Protein AF-A0A6P0T9Q8-F1 (afdb_monomer_lite)

Sequence (79 aa):
MLDFEVGVDLLNVSQVFRGRRFRSNDPVSDFVEIQGSSRRTVIRIDIDGVGESRELRSLAILKGVDVNTFTLDGLSDAS

pLDDT: mean 79.39, std 12.14, range [38.03, 91.38]

Radius of gyration: 12.84 Å; chains: 1; bounding box: 30×30×32 Å

Secondary structure (DSSP, 8-state):
-----TTT-----GGGG-STT---SSHHHHHEEEEEETTEE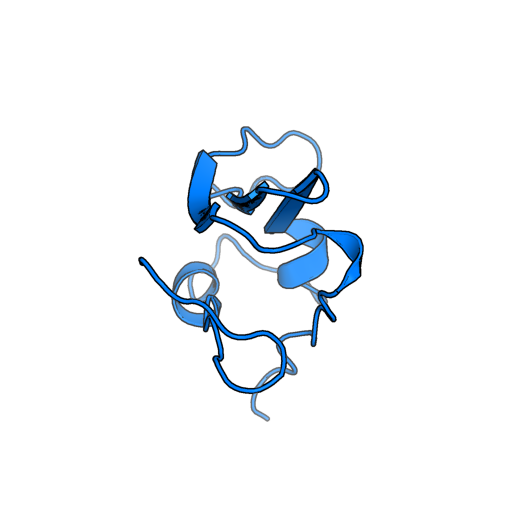EEEEESS---TTPPEEEEEEEET--GGG----------

Foldseek 3Di:
DADDDQPPDDDDPVVLCPDPLQDDPFSCVFFWDWDDAQFKIWIWGQSRSPGPPGDIDTPDMDGNHGSVSDDDDTPDPPD

Structure (mmCIF, N/CA/C/O backbone):
data_AF-A0A6P0T9Q8-F1
#
_entry.id   AF-A0A6P0T9Q8-F1
#
loop_
_atom_site.group_PDB
_atom_site.id
_atom_site.type_symbol
_atom_site.label_atom_id
_atom_site.label_alt_id
_atom_site.label_comp_id
_atom_site.label_asym_id
_atom_site.label_entity_id
_atom_site.label_seq_id
_atom_site.pdbx_PDB_ins_code
_atom_site.Cartn_x
_atom_site.Cartn_y
_atom_site.Cartn_z
_atom_site.occupancy
_atom_site.B_iso_or_equiv
_atom_site.auth_seq_id
_atom_site.auth_comp_id
_atom_site.auth_asym_id
_atom_site.auth_atom_id
_atom_site.pdbx_PDB_model_num
ATOM 1 N N . MET A 1 1 ? -16.218 0.284 0.390 1.00 52.81 1 MET A N 1
ATOM 2 C CA . MET A 1 1 ? -16.023 -0.808 1.360 1.00 52.81 1 MET A CA 1
ATOM 3 C C . MET A 1 1 ? -16.420 -0.289 2.722 1.00 52.81 1 MET A C 1
ATOM 5 O O . MET A 1 1 ? -15.976 0.806 3.057 1.00 52.81 1 MET A O 1
ATOM 9 N N . LEU A 1 2 ? -17.328 -0.965 3.422 1.00 65.81 2 LEU A N 1
ATOM 10 C CA . LEU A 1 2 ? -17.862 -0.466 4.695 1.00 65.81 2 LEU A CA 1
ATOM 11 C C . LEU A 1 2 ? -17.344 -1.234 5.922 1.00 65.81 2 LEU A C 1
ATOM 13 O O . LEU A 1 2 ? -17.574 -0.750 7.022 1.00 65.81 2 LEU A O 1
ATOM 17 N N . ASP A 1 3 ? -16.591 -2.322 5.750 1.00 80.00 3 ASP A N 1
ATOM 18 C CA . ASP A 1 3 ? -16.214 -3.216 6.854 1.00 80.00 3 ASP A CA 1
ATOM 19 C C . ASP A 1 3 ? -14.946 -4.055 6.590 1.00 80.00 3 ASP A C 1
ATOM 21 O O . ASP A 1 3 ? -14.921 -5.229 6.920 1.00 80.00 3 ASP A O 1
ATOM 25 N N . PHE A 1 4 ? -13.876 -3.472 6.028 1.00 85.62 4 PHE A N 1
ATOM 26 C CA . PHE A 1 4 ? -12.613 -4.219 5.885 1.00 85.62 4 PHE A CA 1
ATOM 27 C C . PHE A 1 4 ? -12.108 -4.721 7.242 1.00 85.62 4 PHE A C 1
ATOM 29 O O . PHE A 1 4 ? -11.804 -3.901 8.117 1.00 85.62 4 PHE A O 1
ATOM 36 N N . GLU A 1 5 ? -11.963 -6.033 7.387 1.00 87.38 5 GLU A N 1
ATOM 37 C CA . GLU A 1 5 ? -11.476 -6.671 8.605 1.00 87.38 5 GLU A CA 1
ATOM 38 C C . GLU A 1 5 ? -10.028 -7.147 8.436 1.00 87.38 5 GLU A C 1
ATOM 40 O O . GLU A 1 5 ? -9.700 -8.006 7.617 1.00 87.38 5 GLU A O 1
ATOM 45 N N . VAL A 1 6 ? -9.130 -6.574 9.236 1.00 83.50 6 VAL A N 1
ATOM 46 C CA . VAL A 1 6 ? -7.700 -6.899 9.198 1.00 83.50 6 VAL A CA 1
ATOM 47 C C . VAL A 1 6 ? -7.468 -8.337 9.657 1.00 83.50 6 VAL A C 1
ATOM 49 O O . VAL A 1 6 ? -7.946 -8.740 10.712 1.00 83.50 6 VAL A O 1
ATOM 52 N N . GLY A 1 7 ? -6.697 -9.097 8.877 1.00 82.69 7 GLY A N 1
ATOM 53 C CA . GLY A 1 7 ? -6.410 -10.510 9.147 1.00 82.69 7 GLY A CA 1
ATOM 54 C C . GLY A 1 7 ? -7.498 -11.478 8.668 1.00 82.69 7 GLY A C 1
ATOM 55 O O . GLY A 1 7 ? -7.283 -12.686 8.720 1.00 82.69 7 GLY A O 1
ATOM 56 N N . VAL A 1 8 ? -8.626 -10.963 8.171 1.00 87.62 8 VAL A N 1
ATOM 57 C CA . VAL A 1 8 ? -9.712 -11.751 7.570 1.00 87.62 8 VAL A CA 1
ATOM 58 C C . VAL A 1 8 ? -9.821 -11.444 6.080 1.00 87.62 8 VAL A C 1
ATOM 60 O O . VAL A 1 8 ? -9.775 -12.355 5.253 1.00 87.62 8 VAL A O 1
ATOM 63 N N . ASP A 1 9 ? -9.901 -10.161 5.730 1.00 86.06 9 ASP A N 1
ATOM 64 C CA . ASP A 1 9 ? -10.013 -9.713 4.349 1.00 86.06 9 ASP A CA 1
ATOM 65 C C . ASP A 1 9 ? -8.648 -9.555 3.676 1.00 86.06 9 ASP A C 1
ATOM 67 O O . ASP A 1 9 ? -7.689 -9.027 4.247 1.00 86.06 9 ASP A O 1
ATOM 71 N N . LEU A 1 10 ? -8.588 -9.931 2.396 1.00 85.44 10 LEU A N 1
ATOM 72 C CA . LEU A 1 10 ? -7.422 -9.727 1.542 1.00 85.44 10 LEU A CA 1
ATOM 73 C C . LEU A 1 10 ? -7.716 -8.683 0.465 1.00 85.44 10 LEU A C 1
ATOM 75 O O . LEU A 1 10 ? -8.544 -8.896 -0.424 1.00 85.44 10 LEU A O 1
ATOM 79 N N . LEU A 1 11 ? -6.957 -7.585 0.472 1.00 81.50 11 LEU A N 1
ATOM 80 C CA . LEU A 1 11 ? -6.920 -6.665 -0.660 1.00 81.50 11 LEU A CA 1
ATOM 81 C C . LEU A 1 11 ? -5.844 -7.103 -1.659 1.00 81.50 11 LEU A C 1
ATOM 83 O O . LEU A 1 11 ? -4.670 -6.763 -1.529 1.00 81.50 11 LEU A O 1
ATOM 87 N N . ASN A 1 12 ? -6.251 -7.837 -2.692 1.00 82.44 12 ASN A N 1
ATOM 88 C CA . ASN A 1 12 ? -5.333 -8.280 -3.734 1.00 82.44 12 ASN A CA 1
ATOM 89 C C . ASN A 1 12 ? -5.100 -7.182 -4.790 1.00 82.44 12 ASN A C 1
ATOM 91 O O . ASN A 1 12 ? -5.961 -6.922 -5.632 1.00 82.44 12 ASN A O 1
ATOM 95 N N . VAL A 1 13 ? -3.908 -6.580 -4.780 1.00 77.62 13 VAL A N 1
ATOM 96 C CA . VAL A 1 13 ? -3.490 -5.537 -5.740 1.00 77.62 13 VAL A CA 1
ATOM 97 C C . VAL A 1 13 ? -2.574 -6.054 -6.857 1.00 77.62 13 VAL A C 1
ATOM 99 O O . VAL A 1 13 ? -2.181 -5.288 -7.735 1.00 77.62 13 VAL A O 1
ATOM 102 N N . SER A 1 14 ? -2.275 -7.359 -6.883 1.00 76.62 14 SER A N 1
ATOM 103 C CA . SER A 1 14 ? -1.345 -7.981 -7.846 1.00 76.62 14 SER A CA 1
ATOM 104 C C . SER A 1 14 ? -1.700 -7.712 -9.308 1.00 76.62 14 SER A C 1
ATOM 106 O O . SER A 1 14 ? -0.821 -7.577 -10.157 1.00 76.62 14 SER A O 1
ATOM 108 N N . GLN A 1 15 ? -2.995 -7.596 -9.613 1.00 77.88 15 GLN A N 1
ATOM 109 C CA . GLN A 1 15 ? -3.477 -7.350 -10.970 1.00 77.88 15 GLN A CA 1
ATOM 110 C C . GLN A 1 15 ? -3.023 -5.998 -11.517 1.00 77.88 15 GLN A C 1
ATOM 112 O O . GLN A 1 15 ? -2.881 -5.860 -12.731 1.00 77.88 15 GLN A O 1
ATOM 117 N N . VAL A 1 16 ? -2.764 -5.017 -10.64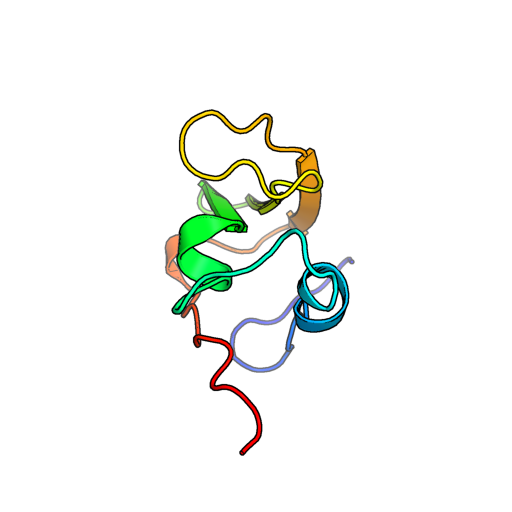7 1.00 76.44 16 VAL A N 1
ATOM 118 C CA . VAL A 1 16 ? -2.292 -3.704 -11.090 1.00 76.44 16 VAL A CA 1
ATOM 119 C C . VAL A 1 16 ? -0.867 -3.796 -11.638 1.00 76.44 16 VAL A C 1
ATOM 121 O O . VAL A 1 16 ? -0.549 -3.134 -12.623 1.00 76.44 16 VAL A O 1
ATOM 124 N N . PHE A 1 17 ? -0.044 -4.692 -11.086 1.00 76.06 17 PHE A N 1
ATOM 125 C CA . PHE A 1 17 ? 1.385 -4.796 -11.390 1.00 76.06 17 PHE A CA 1
ATOM 126 C C . PHE A 1 17 ? 1.740 -5.760 -12.528 1.00 76.06 17 PHE A C 1
ATOM 128 O O . PHE A 1 17 ? 2.908 -5.932 -12.853 1.00 76.06 17 PHE A O 1
ATOM 135 N N . ARG A 1 18 ? 0.758 -6.353 -13.216 1.00 75.88 18 ARG A N 1
ATOM 136 C CA . ARG A 1 18 ? 1.008 -7.330 -14.300 1.00 75.88 18 ARG A CA 1
ATOM 137 C C . ARG A 1 18 ? 1.656 -6.744 -15.568 1.00 75.88 18 ARG A C 1
ATOM 139 O O . ARG A 1 18 ? 1.976 -7.480 -16.500 1.00 75.88 18 ARG A O 1
ATOM 146 N N . GLY A 1 19 ? 1.823 -5.425 -15.648 1.00 72.50 19 GLY A N 1
ATOM 147 C CA . GLY A 1 19 ? 2.396 -4.735 -16.806 1.00 72.50 19 GLY A CA 1
ATOM 148 C C . GLY A 1 19 ? 3.923 -4.624 -16.769 1.00 72.50 19 GLY A C 1
ATOM 149 O O . GLY A 1 19 ? 4.519 -4.450 -15.714 1.00 72.50 19 GLY A O 1
ATOM 150 N N . ARG A 1 20 ? 4.567 -4.589 -17.949 1.00 69.44 20 ARG A N 1
ATOM 151 C CA . ARG A 1 20 ? 6.035 -4.416 -18.099 1.00 69.44 20 ARG A CA 1
ATOM 152 C C . ARG A 1 20 ? 6.613 -3.153 -17.439 1.00 69.44 20 ARG A C 1
ATOM 154 O O . ARG A 1 20 ? 7.829 -3.059 -17.326 1.00 69.44 20 ARG A O 1
ATOM 161 N N . ARG A 1 21 ? 5.765 -2.197 -17.057 1.00 77.94 21 ARG A N 1
ATOM 162 C CA . ARG A 1 21 ? 6.143 -0.959 -16.364 1.00 77.94 21 ARG A CA 1
ATOM 163 C C . ARG A 1 21 ? 6.379 -1.137 -14.859 1.00 77.94 21 ARG A C 1
ATOM 165 O O . ARG A 1 21 ? 6.960 -0.261 -14.254 1.00 77.94 21 ARG A O 1
ATOM 172 N N . PHE A 1 22 ? 6.005 -2.275 -14.276 1.00 79.50 22 PHE A N 1
ATOM 173 C CA . PHE A 1 22 ? 6.162 -2.559 -12.842 1.00 79.50 22 PHE A CA 1
ATOM 174 C C . PHE A 1 22 ? 7.271 -3.578 -12.576 1.00 79.50 22 PHE A C 1
ATOM 176 O O . PHE A 1 22 ? 7.112 -4.512 -11.796 1.00 79.50 22 PHE A O 1
ATOM 183 N N . ARG A 1 23 ? 8.391 -3.443 -13.292 1.00 79.56 23 ARG A N 1
ATOM 184 C CA . ARG A 1 23 ? 9.546 -4.332 -13.132 1.00 79.56 23 ARG A CA 1
ATOM 185 C C . ARG A 1 23 ? 10.302 -3.952 -11.866 1.00 79.56 23 ARG A C 1
ATOM 187 O O . ARG A 1 23 ? 11.136 -3.056 -11.899 1.00 79.56 23 ARG A O 1
ATOM 194 N N . SER A 1 24 ? 10.006 -4.657 -10.788 1.00 79.12 24 SER A N 1
ATOM 195 C CA . SER A 1 24 ? 10.733 -4.598 -9.526 1.00 79.12 24 SER A CA 1
ATOM 196 C C . SER A 1 24 ? 10.817 -6.000 -8.922 1.00 79.12 24 SER A C 1
ATOM 198 O O . SER A 1 24 ? 9.969 -6.842 -9.207 1.00 79.12 24 SER A O 1
ATOM 200 N N . ASN A 1 25 ? 11.839 -6.231 -8.095 1.00 80.19 25 ASN A N 1
ATOM 201 C CA . ASN A 1 25 ? 11.941 -7.423 -7.252 1.00 80.19 25 ASN A CA 1
ATOM 202 C C . ASN A 1 25 ? 10.991 -7.359 -6.041 1.00 80.19 25 ASN A C 1
ATOM 204 O O . ASN A 1 25 ? 10.705 -8.390 -5.444 1.00 80.19 25 ASN A O 1
ATOM 208 N N . ASP A 1 26 ? 10.514 -6.163 -5.683 1.00 79.31 26 ASP A N 1
ATOM 209 C CA . ASP A 1 26 ? 9.467 -5.939 -4.687 1.00 79.31 26 ASP A CA 1
ATOM 210 C C . ASP A 1 26 ? 8.497 -4.838 -5.168 1.00 79.31 26 ASP A C 1
ATOM 212 O O . ASP A 1 26 ? 8.555 -3.682 -4.734 1.00 79.31 26 ASP A O 1
ATOM 216 N N . PRO A 1 27 ? 7.575 -5.175 -6.089 1.00 80.69 27 PRO A N 1
ATOM 217 C CA . PRO A 1 27 ? 6.623 -4.213 -6.639 1.00 80.69 27 PRO A CA 1
ATOM 218 C C . PRO A 1 27 ? 5.712 -3.582 -5.582 1.00 80.69 27 PRO A C 1
ATOM 220 O O . PRO A 1 27 ? 5.178 -2.494 -5.795 1.00 80.69 27 PRO A O 1
ATOM 223 N N . VAL A 1 28 ? 5.497 -4.264 -4.455 1.00 80.50 28 VAL A N 1
ATOM 224 C CA . VAL A 1 28 ? 4.641 -3.750 -3.388 1.00 80.50 28 VAL A CA 1
ATOM 225 C C . VAL A 1 28 ? 5.342 -2.589 -2.698 1.00 80.50 28 VAL A C 1
ATOM 227 O O . VAL A 1 28 ? 4.774 -1.500 -2.656 1.00 80.50 28 VAL A O 1
ATOM 230 N N . SER A 1 29 ? 6.577 -2.775 -2.236 1.00 81.19 29 SER A N 1
ATOM 231 C CA . SER A 1 29 ? 7.339 -1.691 -1.600 1.00 81.19 29 SER A CA 1
ATOM 232 C C . SER A 1 29 ? 7.632 -0.535 -2.564 1.00 81.19 29 SER A C 1
ATOM 234 O O . SER A 1 29 ? 7.581 0.634 -2.172 1.00 81.19 29 SER A O 1
ATOM 236 N N . ASP A 1 30 ? 7.867 -0.840 -3.842 1.00 82.38 30 ASP A N 1
ATOM 237 C CA . ASP A 1 30 ? 8.279 0.167 -4.823 1.00 82.38 30 ASP A CA 1
ATOM 238 C C . ASP A 1 30 ? 7.115 0.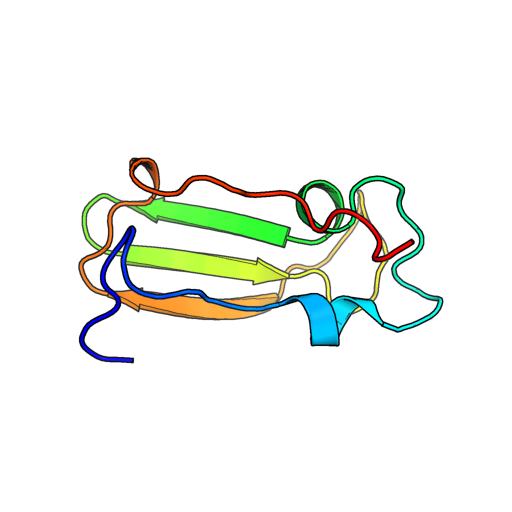979 -5.395 1.00 82.38 30 ASP A C 1
ATOM 240 O O . ASP A 1 30 ? 7.270 2.168 -5.693 1.00 82.38 30 ASP A O 1
ATOM 244 N N . PHE A 1 31 ? 5.934 0.371 -5.547 1.00 86.25 31 PHE A N 1
ATOM 245 C CA . PHE A 1 31 ? 4.809 1.005 -6.238 1.00 86.25 31 PHE A CA 1
ATOM 246 C C . PHE A 1 31 ? 3.581 1.234 -5.359 1.00 86.25 31 PHE A C 1
ATOM 248 O O . PHE A 1 31 ? 2.730 2.034 -5.751 1.00 86.25 31 PHE A O 1
ATOM 255 N N . VAL A 1 32 ? 3.495 0.649 -4.161 1.00 87.06 32 VAL A N 1
ATOM 256 C CA . VAL A 1 32 ? 2.417 0.910 -3.190 1.00 87.06 32 VAL A CA 1
ATOM 257 C C . VAL A 1 32 ? 2.918 1.831 -2.082 1.00 87.06 32 VAL A C 1
ATOM 259 O O . VAL A 1 32 ? 4.083 1.805 -1.704 1.00 87.06 32 VAL A O 1
ATOM 262 N N . GLU A 1 33 ? 2.035 2.675 -1.560 1.00 88.31 33 GLU A N 1
ATOM 263 C CA . GLU A 1 33 ? 2.245 3.359 -0.288 1.00 88.31 33 GLU A CA 1
ATOM 264 C C . GLU A 1 33 ? 0.975 3.258 0.556 1.00 88.31 33 GLU A C 1
ATOM 266 O O . GLU A 1 33 ? -0.133 3.497 0.065 1.00 88.31 33 GLU A O 1
ATOM 271 N N . ILE A 1 34 ? 1.126 2.916 1.834 1.00 87.75 34 ILE A N 1
ATOM 272 C CA . ILE A 1 34 ? 0.024 2.913 2.794 1.00 87.75 34 ILE A CA 1
ATOM 273 C C . ILE A 1 34 ? 0.194 4.118 3.715 1.00 87.75 34 ILE A C 1
ATOM 275 O O . ILE A 1 34 ? 1.179 4.236 4.435 1.00 87.75 34 ILE A O 1
ATOM 279 N N . GLN A 1 35 ? -0.791 5.010 3.700 1.00 89.38 35 GLN A N 1
ATOM 280 C CA . GLN A 1 35 ? -0.835 6.193 4.555 1.00 89.38 35 GLN A CA 1
ATOM 281 C C . GLN A 1 35 ? -2.126 6.190 5.359 1.00 89.38 35 GLN A C 1
ATOM 283 O O . GLN A 1 35 ? -3.184 5.825 4.849 1.00 89.38 35 GLN A O 1
ATOM 288 N N . GLY A 1 36 ? -2.099 6.665 6.598 1.00 87.12 36 GLY A N 1
ATOM 289 C CA . GLY A 1 36 ? -3.329 6.719 7.371 1.00 87.12 36 GLY A CA 1
ATOM 290 C C . GLY A 1 36 ? -3.180 7.247 8.782 1.00 87.12 36 GLY A C 1
ATOM 291 O O . GLY A 1 36 ? -2.136 7.740 9.194 1.00 87.12 36 GLY A O 1
ATOM 292 N N . SER A 1 37 ? -4.285 7.148 9.504 1.00 83.88 37 SER A N 1
ATOM 293 C CA . SER A 1 37 ? -4.408 7.407 10.932 1.00 83.88 37 SER A CA 1
ATOM 294 C C . SER A 1 37 ? -5.165 6.254 11.588 1.00 83.88 37 SER A C 1
ATOM 296 O O . SER A 1 37 ? -5.650 5.352 10.905 1.00 83.88 37 SER A O 1
ATOM 298 N N . SER A 1 38 ? -5.372 6.328 12.903 1.00 82.81 38 SER A N 1
ATOM 299 C CA . SER A 1 38 ? -6.113 5.315 13.670 1.00 82.81 38 SER A CA 1
ATOM 300 C C . SER A 1 38 ? -7.570 5.099 13.245 1.00 82.81 38 SER A C 1
ATOM 302 O O . SER A 1 38 ? -8.232 4.192 13.735 1.00 82.81 38 SER A O 1
ATOM 304 N N . ARG A 1 39 ? -8.116 5.936 12.353 1.00 84.38 39 ARG A N 1
ATOM 305 C CA . ARG A 1 39 ? -9.519 5.859 11.903 1.00 84.38 39 ARG A CA 1
ATOM 306 C C . ARG A 1 39 ? -9.673 5.690 10.399 1.00 84.38 39 ARG A C 1
ATOM 308 O O . ARG A 1 39 ? -10.802 5.594 9.910 1.00 84.38 39 ARG A O 1
ATOM 315 N N . ARG A 1 40 ? -8.579 5.750 9.643 1.00 88.50 40 ARG A N 1
ATOM 316 C CA . ARG A 1 40 ? -8.626 5.736 8.184 1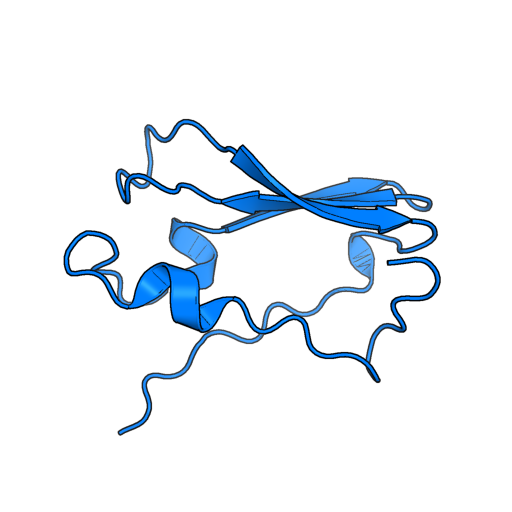.00 88.50 40 ARG A CA 1
ATOM 317 C C . ARG A 1 40 ? -7.275 5.351 7.621 1.00 88.50 40 ARG A C 1
ATOM 319 O O . ARG A 1 40 ? -6.304 6.067 7.839 1.00 88.50 40 ARG A O 1
ATOM 326 N N . THR A 1 41 ? -7.285 4.353 6.753 1.00 90.56 41 THR A N 1
ATOM 327 C CA . THR A 1 41 ? -6.138 3.991 5.927 1.00 90.56 41 THR A CA 1
ATOM 328 C C . THR A 1 41 ? -6.433 4.266 4.458 1.00 90.56 41 THR A C 1
ATOM 330 O O . THR A 1 41 ? -7.549 4.072 3.973 1.00 90.56 41 THR A O 1
ATOM 333 N N . VAL A 1 42 ? -5.439 4.782 3.748 1.00 91.38 42 VAL A N 1
ATOM 334 C CA . VAL A 1 42 ? -5.458 5.074 2.320 1.00 91.38 42 VAL A CA 1
ATOM 335 C C . VAL A 1 42 ? -4.313 4.312 1.680 1.00 91.38 42 VAL A C 1
ATOM 337 O O . VAL A 1 42 ? -3.154 4.492 2.040 1.00 91.38 42 VAL A O 1
ATOM 340 N N . ILE A 1 43 ? -4.656 3.480 0.707 1.00 89.44 43 ILE A N 1
ATOM 341 C CA . ILE A 1 43 ? -3.693 2.719 -0.078 1.00 89.44 43 ILE A CA 1
ATOM 342 C C . ILE A 1 43 ? -3.518 3.464 -1.387 1.00 89.44 43 ILE A C 1
ATOM 344 O O . ILE A 1 43 ? -4.492 3.706 -2.110 1.00 89.44 43 ILE A O 1
ATOM 348 N N . ARG A 1 44 ? -2.286 3.874 -1.657 1.00 90.81 44 ARG A N 1
ATOM 349 C CA . ARG A 1 44 ? -1.898 4.646 -2.829 1.00 90.81 44 ARG A CA 1
ATOM 350 C C . ARG A 1 44 ? -0.988 3.815 -3.714 1.00 90.81 44 ARG A C 1
ATOM 352 O O . ARG A 1 44 ? -0.281 2.938 -3.232 1.00 90.81 44 ARG A O 1
ATOM 359 N N . ILE A 1 45 ? -1.022 4.103 -5.004 1.00 89.81 45 ILE A N 1
ATOM 360 C CA . ILE A 1 45 ? -0.270 3.375 -6.012 1.00 89.81 45 ILE A CA 1
ATOM 361 C C . ILE A 1 45 ? 0.338 4.334 -7.023 1.00 89.81 45 ILE A C 1
ATOM 363 O O . ILE A 1 45 ? -0.291 5.317 -7.422 1.00 89.81 45 ILE A O 1
ATOM 367 N N . ASP A 1 46 ? 1.549 4.025 -7.455 1.00 90.25 46 ASP A N 1
ATOM 368 C CA . ASP A 1 46 ? 2.090 4.538 -8.702 1.00 90.25 46 ASP A CA 1
ATOM 369 C C . ASP A 1 46 ? 1.512 3.715 -9.840 1.00 90.25 46 ASP A C 1
ATOM 371 O O . ASP A 1 46 ? 1.823 2.539 -9.984 1.00 90.25 46 ASP A O 1
ATOM 375 N N . ILE A 1 47 ? 0.608 4.312 -10.609 1.00 84.75 47 ILE A N 1
ATOM 376 C CA . ILE A 1 47 ? -0.053 3.630 -11.726 1.00 84.75 47 ILE A CA 1
ATOM 377 C C . ILE A 1 47 ? 0.816 3.603 -12.993 1.00 84.75 47 ILE A C 1
ATOM 379 O O . ILE A 1 47 ? 0.558 2.810 -13.909 1.00 84.75 47 ILE A O 1
ATOM 383 N N . ASP A 1 48 ? 1.838 4.457 -13.035 1.00 85.00 48 ASP A N 1
ATOM 384 C CA . ASP A 1 48 ? 2.692 4.686 -14.193 1.00 85.00 48 ASP A CA 1
ATOM 385 C C . ASP A 1 48 ? 3.981 3.848 -14.125 1.00 85.00 48 ASP A C 1
ATOM 387 O O . ASP A 1 48 ? 4.597 3.590 -15.161 1.00 85.00 48 ASP A O 1
ATOM 391 N N . GLY A 1 49 ? 4.329 3.325 -12.944 1.00 83.06 49 GLY A N 1
ATOM 392 C CA . GLY A 1 49 ? 5.474 2.432 -12.733 1.00 83.06 49 GLY A CA 1
ATOM 393 C C . GLY A 1 49 ? 6.817 3.163 -12.789 1.00 83.06 49 GLY A C 1
ATOM 394 O O . GLY A 1 49 ? 7.814 2.611 -13.245 1.00 83.06 49 GLY A O 1
ATOM 395 N N . VAL A 1 50 ? 6.828 4.429 -12.375 1.00 82.75 50 VAL A N 1
ATOM 396 C CA . VAL A 1 50 ? 7.995 5.319 -12.361 1.00 82.75 50 VAL A CA 1
ATOM 397 C C . VAL A 1 50 ? 8.905 5.043 -11.156 1.00 82.75 50 VAL A C 1
ATOM 399 O O . VAL A 1 50 ? 10.115 5.234 -11.256 1.00 82.75 50 VAL A O 1
ATOM 402 N N . GLY A 1 51 ? 8.356 4.587 -10.027 1.00 78.75 51 GLY A N 1
ATOM 403 C CA . GLY A 1 51 ? 9.116 4.306 -8.806 1.00 78.75 51 GLY A CA 1
ATOM 404 C C . GLY A 1 51 ? 9.451 5.578 -8.017 1.00 78.75 51 GLY A C 1
ATOM 405 O O . GLY A 1 51 ? 8.562 6.272 -7.543 1.00 78.75 51 GLY A O 1
ATOM 406 N N . GLU A 1 52 ? 10.727 5.918 -7.838 1.00 71.31 52 GLU A N 1
ATOM 407 C CA . GLU A 1 52 ? 11.166 6.917 -6.841 1.00 71.31 52 GLU A CA 1
ATOM 408 C C . GLU A 1 52 ? 10.707 8.375 -7.085 1.00 71.31 52 GLU A C 1
ATOM 410 O O . GLU A 1 52 ? 10.680 9.170 -6.150 1.00 71.31 52 GLU A O 1
ATOM 415 N N . SER A 1 53 ? 10.303 8.750 -8.306 1.00 72.88 53 SER A N 1
ATOM 416 C CA . SER A 1 53 ? 9.766 10.093 -8.643 1.00 72.88 53 SER A CA 1
ATOM 417 C C . SER A 1 53 ? 8.288 10.059 -9.062 1.00 72.88 53 SER A C 1
ATOM 419 O O . SER A 1 53 ? 7.852 10.805 -9.938 1.00 72.88 53 SER A O 1
ATOM 421 N N . ARG A 1 54 ? 7.522 9.149 -8.454 1.00 80.81 54 ARG A N 1
ATOM 422 C CA . ARG A 1 54 ? 6.126 8.845 -8.794 1.00 80.81 54 ARG A CA 1
ATOM 423 C C . ARG A 1 54 ? 5.104 9.882 -8.331 1.00 80.81 54 ARG A C 1
ATOM 425 O O . ARG A 1 54 ? 5.187 10.421 -7.229 1.00 80.81 54 ARG A O 1
ATOM 432 N N . GLU A 1 55 ? 4.050 10.052 -9.129 1.00 85.75 55 GLU A N 1
ATOM 433 C CA . GLU A 1 55 ? 2.784 10.609 -8.651 1.00 85.75 55 GLU A CA 1
ATOM 434 C C . GLU A 1 55 ? 1.892 9.468 -8.143 1.00 85.75 55 GLU A C 1
ATOM 436 O O . GLU A 1 55 ? 1.540 8.543 -8.874 1.00 85.75 55 GLU A O 1
ATOM 441 N N . LEU A 1 56 ? 1.505 9.535 -6.870 1.00 88.44 56 LEU A N 1
ATOM 442 C CA . LEU A 1 56 ? 0.696 8.495 -6.244 1.00 88.44 56 LEU A CA 1
ATOM 443 C C . LEU A 1 56 ? -0.795 8.780 -6.354 1.00 88.44 56 LEU A C 1
ATOM 445 O O . LEU A 1 56 ? -1.271 9.823 -5.898 1.00 88.44 56 LEU A O 1
ATOM 449 N N . ARG A 1 57 ? -1.560 7.794 -6.823 1.00 89.31 57 ARG A N 1
ATOM 450 C CA . ARG A 1 57 ? -3.026 7.843 -6.892 1.00 89.31 57 ARG A CA 1
ATOM 451 C C . ARG A 1 57 ? -3.657 6.961 -5.824 1.00 89.31 57 ARG A C 1
ATOM 453 O O . ARG A 1 57 ? -3.142 5.898 -5.504 1.00 89.31 57 ARG A O 1
ATOM 460 N N . SER A 1 58 ? -4.793 7.386 -5.277 1.00 90.75 58 SER A N 1
ATOM 461 C CA . SER A 1 58 ? -5.546 6.576 -4.313 1.00 90.75 58 SER A CA 1
ATOM 462 C C . SER A 1 58 ? -6.170 5.364 -5.006 1.00 90.75 58 SER A C 1
ATOM 464 O O . SER A 1 58 ? -6.974 5.532 -5.921 1.00 90.75 58 SER A O 1
ATOM 466 N N . LEU A 1 59 ? -5.840 4.163 -4.534 1.00 87.88 59 LEU A N 1
ATOM 467 C CA . LEU A 1 59 ? -6.431 2.902 -4.981 1.00 87.88 59 LEU A CA 1
ATOM 468 C C . LEU A 1 59 ? -7.618 2.502 -4.098 1.00 87.88 59 LEU A C 1
ATOM 470 O O . LEU A 1 59 ? -8.680 2.145 -4.604 1.00 87.88 59 LEU A O 1
ATOM 474 N N . ALA A 1 60 ? -7.451 2.587 -2.776 1.00 87.81 60 ALA A N 1
ATOM 475 C CA . ALA A 1 60 ? -8.481 2.211 -1.813 1.00 87.81 60 ALA A CA 1
ATOM 476 C C . ALA A 1 60 ? -8.465 3.111 -0.573 1.00 87.81 60 ALA A C 1
ATOM 478 O O . ALA A 1 60 ?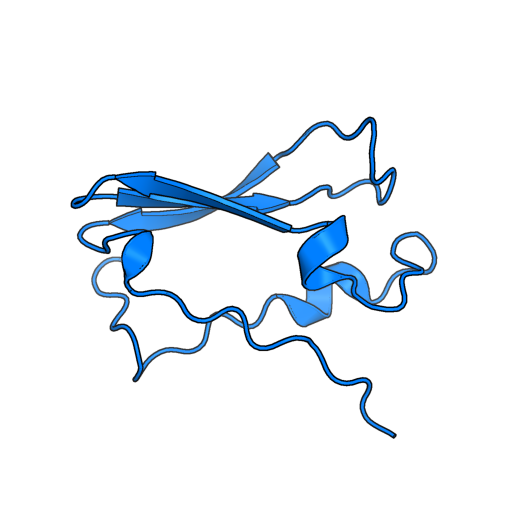 -7.428 3.636 -0.166 1.00 87.81 60 ALA A O 1
ATOM 479 N N . ILE A 1 61 ? -9.639 3.275 0.042 1.00 89.56 61 ILE A N 1
ATOM 480 C CA . ILE A 1 61 ? -9.806 3.942 1.335 1.00 89.56 61 ILE A CA 1
ATOM 481 C C . ILE A 1 61 ? -10.533 2.978 2.269 1.00 89.56 61 ILE A C 1
ATOM 483 O O . ILE A 1 61 ? -11.682 2.610 2.017 1.00 89.56 61 ILE A O 1
ATOM 487 N N . LEU A 1 62 ? -9.865 2.621 3.361 1.00 88.62 62 LEU A N 1
ATOM 488 C CA . LEU A 1 62 ? -10.344 1.722 4.401 1.00 88.62 62 LEU A CA 1
ATOM 489 C C . LEU A 1 62 ? -10.746 2.571 5.610 1.00 88.62 62 LEU A C 1
ATOM 491 O O . LEU A 1 62 ? -9.912 3.214 6.251 1.00 88.62 62 LEU A O 1
ATOM 495 N N . LYS A 1 63 ? -12.050 2.661 5.871 1.00 88.44 63 LYS A N 1
ATOM 496 C CA . LYS A 1 63 ? -12.594 3.445 6.988 1.00 88.44 63 LYS A CA 1
ATOM 497 C C . LYS A 1 63 ? -12.573 2.603 8.258 1.00 88.44 63 LYS A C 1
ATOM 499 O O . LYS A 1 63 ? -12.913 1.433 8.202 1.00 88.44 63 LYS A O 1
ATOM 504 N N . GLY A 1 64 ? -12.218 3.213 9.385 1.00 87.25 64 GLY A N 1
ATOM 505 C CA . GLY A 1 64 ? -12.167 2.529 10.680 1.00 87.25 64 GLY A CA 1
ATOM 506 C C . GLY A 1 64 ? -10.966 1.601 10.861 1.00 87.25 64 GLY A C 1
ATOM 507 O O . GLY A 1 64 ? -10.890 0.936 11.884 1.00 87.25 64 GLY A O 1
ATOM 508 N N . VAL A 1 65 ? -10.030 1.578 9.906 1.00 87.38 65 VAL A N 1
ATOM 509 C CA . VAL A 1 65 ? -8.839 0.726 9.963 1.00 87.38 65 VAL A CA 1
ATOM 510 C C . VAL A 1 65 ? -7.605 1.573 10.248 1.00 87.38 65 VAL A C 1
ATOM 512 O O . VAL A 1 65 ? -7.328 2.529 9.513 1.00 87.38 65 VAL A O 1
ATOM 515 N N . ASP A 1 66 ? -6.887 1.217 11.312 1.00 87.38 66 ASP A N 1
ATOM 516 C CA . ASP A 1 66 ? -5.613 1.822 11.700 1.00 87.38 66 ASP A CA 1
ATOM 517 C C . ASP A 1 66 ? -4.497 1.358 10.757 1.00 87.38 66 ASP A C 1
ATOM 519 O O . ASP A 1 66 ? -4.367 0.177 10.460 1.00 87.38 66 ASP A O 1
ATOM 523 N N . VAL A 1 67 ? -3.674 2.290 10.286 1.00 85.75 67 VAL A N 1
ATOM 524 C CA . VAL A 1 67 ? -2.552 1.995 9.385 1.00 85.75 67 VAL A CA 1
ATOM 525 C C . VAL A 1 67 ? -1.503 1.069 10.012 1.00 85.75 67 VAL A C 1
ATOM 527 O O . VAL A 1 67 ? -0.808 0.349 9.302 1.00 85.75 67 VAL A O 1
ATOM 530 N N . ASN A 1 68 ? -1.400 1.043 11.340 1.00 85.50 68 ASN A N 1
ATOM 531 C CA . ASN A 1 68 ? -0.396 0.245 12.041 1.00 85.50 68 ASN A CA 1
ATOM 532 C C . ASN A 1 68 ? -0.792 -1.226 12.208 1.00 85.50 68 ASN A C 1
ATOM 534 O O . ASN A 1 68 ? -0.002 -2.008 12.729 1.00 85.50 68 ASN A O 1
ATOM 538 N N . THR A 1 69 ? -2.006 -1.615 11.811 1.00 83.00 69 THR A N 1
ATOM 539 C CA . THR A 1 69 ? -2.461 -3.008 11.915 1.00 83.00 69 THR A CA 1
ATOM 540 C C . THR A 1 69 ? -2.228 -3.804 10.632 1.00 83.00 69 THR A C 1
ATOM 542 O O . THR A 1 69 ? -2.485 -5.005 10.608 1.00 83.00 69 THR A O 1
ATOM 545 N N . PHE A 1 70 ? -1.717 -3.175 9.569 1.00 72.62 70 PHE A N 1
ATOM 546 C CA . PHE A 1 70 ? -1.422 -3.860 8.313 1.00 72.62 70 PHE A CA 1
ATOM 547 C C . PHE A 1 70 ? -0.089 -4.598 8.372 1.00 72.62 70 PHE A C 1
ATOM 549 O O . PHE A 1 70 ? 0.915 -4.072 8.845 1.00 72.62 70 PHE A O 1
ATOM 556 N N . THR A 1 71 ? -0.075 -5.792 7.789 1.00 70.69 71 THR A N 1
ATOM 557 C CA . THR A 1 71 ? 1.151 -6.446 7.332 1.00 70.69 71 THR A CA 1
ATOM 558 C C . THR A 1 71 ? 1.144 -6.404 5.808 1.00 70.69 71 THR A C 1
ATOM 560 O O . THR A 1 71 ? 0.151 -6.771 5.180 1.00 70.69 71 THR A O 1
ATOM 563 N N . LEU A 1 72 ? 2.218 -5.880 5.217 1.00 66.88 72 LEU A N 1
ATOM 564 C CA . LEU A 1 72 ? 2.443 -5.947 3.778 1.00 66.88 72 LEU A CA 1
ATOM 565 C C . LEU A 1 72 ? 3.108 -7.287 3.477 1.00 66.88 72 LEU A C 1
ATOM 567 O O . LEU A 1 72 ? 4.319 -7.424 3.629 1.00 66.88 72 LEU A O 1
ATOM 571 N N . ASP A 1 73 ? 2.314 -8.262 3.053 1.00 67.12 73 ASP A N 1
ATOM 572 C CA . ASP A 1 73 ? 2.865 -9.488 2.492 1.00 67.12 73 ASP A CA 1
ATOM 573 C C . ASP A 1 73 ? 3.244 -9.218 1.035 1.00 67.12 73 ASP A C 1
ATOM 575 O O . ASP A 1 73 ? 2.397 -8.901 0.192 1.00 67.12 73 ASP A O 1
ATOM 579 N N . GLY A 1 74 ? 4.548 -9.283 0.758 1.00 54.88 74 GLY A N 1
ATOM 580 C CA . GLY A 1 74 ? 5.089 -9.121 -0.585 1.00 54.88 74 GLY A CA 1
ATOM 581 C C . GLY A 1 74 ? 4.435 -10.102 -1.556 1.00 54.88 74 GLY A C 1
ATOM 582 O O . GLY A 1 74 ? 4.147 -11.251 -1.213 1.00 54.88 74 GLY A O 1
ATOM 583 N N . LEU A 1 75 ? 4.202 -9.648 -2.787 1.00 52.94 75 LEU A N 1
ATOM 584 C CA . LEU A 1 75 ? 3.812 -10.525 -3.885 1.00 52.94 75 LEU A CA 1
ATOM 585 C C . LEU A 1 75 ? 5.015 -11.415 -4.199 1.00 52.94 75 LEU A C 1
ATOM 587 O O . LEU A 1 75 ? 5.872 -11.030 -4.986 1.00 52.94 75 LEU A O 1
ATOM 591 N N . SER A 1 76 ? 5.124 -12.576 -3.554 1.00 44.50 76 SER A N 1
ATOM 592 C CA . SER A 1 76 ? 6.079 -13.577 -4.006 1.00 44.50 76 SER A CA 1
ATOM 593 C C . SER A 1 76 ? 5.648 -14.008 -5.402 1.00 44.50 76 SER A C 1
ATOM 595 O O . SER A 1 76 ? 4.511 -14.441 -5.612 1.00 44.50 76 SER A O 1
ATOM 597 N N . ASP A 1 77 ? 6.535 -13.800 -6.375 1.00 4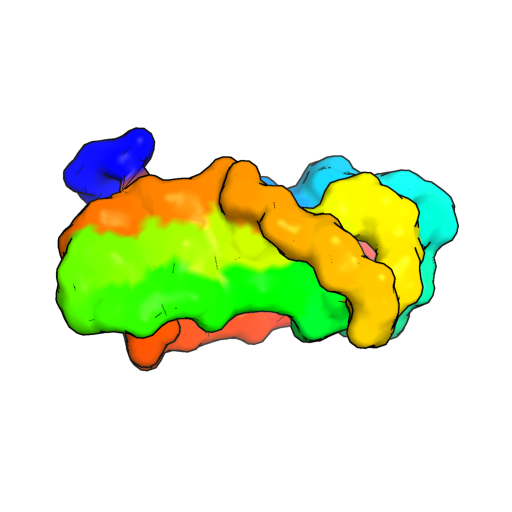1.91 77 ASP A N 1
ATOM 598 C CA . ASP A 1 77 ? 6.322 -14.258 -7.739 1.00 41.91 77 ASP A CA 1
ATOM 599 C C . ASP A 1 77 ? 5.898 -15.728 -7.698 1.00 41.91 77 ASP A C 1
ATOM 601 O O . ASP A 1 77 ? 6.593 -16.589 -7.147 1.00 41.91 77 ASP A O 1
ATOM 605 N N . ALA A 1 78 ? 4.716 -16.003 -8.253 1.00 38.66 78 ALA A N 1
ATOM 606 C CA . ALA A 1 78 ? 4.303 -17.363 -8.535 1.00 38.66 78 ALA A CA 1
ATOM 607 C C . ALA A 1 78 ? 5.359 -17.959 -9.473 1.00 38.66 78 ALA A C 1
ATOM 609 O O . ALA A 1 78 ? 5.558 -17.461 -10.584 1.00 38.66 78 ALA A O 1
ATOM 610 N N . SER A 1 79 ? 6.064 -18.958 -8.945 1.00 38.03 79 SER A N 1
ATOM 611 C CA . SER A 1 79 ? 7.130 -19.718 -9.601 1.00 38.03 79 SER A CA 1
ATOM 612 C C . SER A 1 79 ? 6.646 -20.401 -10.875 1.00 38.03 79 SER A C 1
ATOM 614 O O . SER A 1 79 ? 5.472 -20.838 -10.896 1.00 38.03 79 SER A O 1
#